Protein AF-A0A7V6LS00-F1 (afdb_monomer_lite)

Structure (mmCIF, N/CA/C/O backbone):
data_AF-A0A7V6LS00-F1
#
_entry.id   AF-A0A7V6LS00-F1
#
loop_
_atom_site.group_PDB
_atom_site.id
_atom_site.type_symbol
_atom_site.label_atom_id
_atom_site.label_alt_id
_atom_site.label_comp_id
_atom_site.label_asym_id
_atom_site.label_entity_id
_atom_site.label_seq_id
_atom_site.pdbx_PDB_ins_code
_atom_site.Cartn_x
_atom_site.Cartn_y
_atom_site.Cartn_z
_atom_site.occupancy
_atom_site.B_iso_or_equiv
_atom_site.auth_seq_id
_atom_site.auth_comp_id
_atom_site.auth_asym_id
_atom_site.auth_atom_id
_atom_site.pdbx_PDB_model_num
ATOM 1 N N . MET A 1 1 ? -6.067 -13.580 -20.392 1.00 40.22 1 MET A N 1
ATOM 2 C CA . MET A 1 1 ? -6.283 -12.244 -19.796 1.00 40.22 1 MET A CA 1
ATOM 3 C C . MET A 1 1 ? -4.941 -11.536 -19.749 1.00 40.22 1 MET A C 1
ATOM 5 O O . MET A 1 1 ? -3.980 -12.158 -19.311 1.00 40.22 1 MET A O 1
ATOM 9 N N . ALA A 1 2 ? -4.834 -10.312 -20.268 1.00 41.94 2 ALA A N 1
ATOM 10 C CA . ALA A 1 2 ? -3.592 -9.549 -20.174 1.00 41.94 2 ALA A CA 1
ATOM 11 C C . ALA A 1 2 ? -3.333 -9.219 -18.696 1.00 41.94 2 ALA A C 1
ATOM 13 O O . ALA A 1 2 ? -4.188 -8.628 -18.040 1.00 41.94 2 ALA A O 1
ATOM 14 N N . LYS A 1 3 ? -2.188 -9.650 -18.160 1.00 49.38 3 LYS A N 1
ATOM 15 C CA . LYS A 1 3 ? -1.720 -9.228 -16.837 1.00 49.38 3 LYS A CA 1
ATOM 16 C C . LYS A 1 3 ? -1.412 -7.737 -16.963 1.00 49.38 3 LYS A C 1
ATOM 18 O O . LYS A 1 3 ? -0.509 -7.380 -17.714 1.00 49.38 3 LYS A O 1
ATOM 23 N N . PHE A 1 4 ? -2.184 -6.871 -16.311 1.00 54.56 4 PHE A N 1
ATOM 24 C CA . PHE A 1 4 ? -1.807 -5.465 -16.214 1.00 54.56 4 PHE A CA 1
ATOM 25 C C . PHE A 1 4 ? -0.461 -5.404 -15.490 1.00 54.56 4 PHE A C 1
ATOM 27 O O . PHE A 1 4 ? -0.342 -5.800 -14.332 1.00 54.56 4 PHE A O 1
ATOM 34 N N . GLU A 1 5 ? 0.583 -4.993 -16.203 1.00 63.84 5 GLU A N 1
ATOM 35 C CA . GLU A 1 5 ? 1.879 -4.737 -15.596 1.00 63.84 5 GLU A CA 1
ATOM 36 C C . GLU A 1 5 ? 1.786 -3.375 -14.911 1.00 63.84 5 GLU A C 1
ATOM 38 O O . GLU A 1 5 ? 1.593 -2.361 -15.582 1.00 63.84 5 GLU A O 1
ATOM 43 N N . ASN A 1 6 ? 1.899 -3.355 -13.581 1.00 79.50 6 ASN A N 1
ATOM 44 C CA . ASN A 1 6 ? 1.954 -2.153 -12.745 1.00 79.50 6 ASN A CA 1
ATOM 45 C C . ASN A 1 6 ? 3.204 -1.319 -13.081 1.00 79.50 6 ASN A C 1
ATOM 47 O O . ASN A 1 6 ? 4.167 -1.275 -12.320 1.00 79.50 6 ASN A O 1
ATOM 51 N N . LYS A 1 7 ? 3.243 -0.707 -14.265 1.00 86.56 7 LYS A N 1
ATOM 52 C CA . LYS A 1 7 ? 4.401 -0.015 -14.829 1.00 86.56 7 LYS A CA 1
ATOM 53 C C . LYS A 1 7 ? 4.173 1.488 -14.797 1.00 86.56 7 LYS A C 1
ATOM 55 O O . LYS A 1 7 ? 3.136 1.973 -15.234 1.00 86.56 7 LYS A O 1
ATOM 60 N N . TYR A 1 8 ? 5.177 2.234 -14.352 1.00 85.75 8 TYR A N 1
ATOM 61 C CA . TYR A 1 8 ? 5.182 3.693 -14.416 1.00 85.75 8 TYR A CA 1
ATOM 62 C C . TYR A 1 8 ? 6.293 4.188 -15.335 1.00 85.75 8 TYR A C 1
ATOM 64 O O . TYR A 1 8 ? 7.313 3.523 -15.544 1.00 85.75 8 TYR A O 1
ATOM 72 N N . THR A 1 9 ? 6.097 5.362 -15.929 1.00 89.94 9 THR A N 1
ATOM 73 C CA . THR A 1 9 ? 7.110 6.039 -16.739 1.00 89.94 9 THR A CA 1
ATOM 74 C C . THR A 1 9 ? 6.906 7.546 -16.674 1.00 89.94 9 THR A C 1
ATOM 76 O O . THR A 1 9 ? 5.807 8.020 -16.937 1.00 89.94 9 THR A O 1
ATOM 79 N N . TYR A 1 10 ? 7.958 8.296 -16.345 1.00 89.19 10 TYR A N 1
ATOM 80 C CA . TYR A 1 10 ? 7.929 9.759 -16.296 1.00 89.19 10 TYR A CA 1
ATOM 81 C C . TYR A 1 10 ? 9.243 10.372 -16.795 1.00 89.19 10 TYR A C 1
ATOM 83 O O . TYR A 1 10 ? 10.306 9.744 -16.767 1.00 89.19 10 TYR A O 1
ATOM 91 N N . ASN A 1 11 ? 9.161 11.610 -17.281 1.00 95.19 11 ASN A N 1
ATOM 92 C CA . ASN A 1 11 ? 10.310 12.352 -17.792 1.00 95.19 11 ASN A CA 1
ATOM 93 C C . ASN A 1 11 ? 11.030 13.089 -16.656 1.00 95.19 11 ASN A C 1
ATOM 95 O O . ASN A 1 11 ? 10.399 13.634 -15.753 1.00 95.19 11 ASN A O 1
ATOM 99 N N . VAL A 1 12 ? 12.356 13.137 -16.730 1.00 91.94 12 VAL A N 1
ATOM 100 C CA . VAL A 1 12 ? 13.231 13.902 -15.834 1.00 91.94 12 VAL A CA 1
ATOM 101 C C . VAL A 1 12 ? 14.233 14.700 -16.667 1.00 91.94 12 VAL A C 1
ATOM 103 O O . VAL A 1 12 ? 14.471 14.388 -17.831 1.00 91.94 12 VAL A O 1
ATOM 106 N N . LYS A 1 13 ? 14.867 15.722 -16.081 1.00 90.56 13 LYS A N 1
ATOM 107 C CA . LYS A 1 13 ? 15.789 16.636 -16.792 1.00 90.56 13 LYS A CA 1
ATOM 108 C C . LYS A 1 13 ? 16.924 15.925 -17.562 1.00 90.56 13 LYS A C 1
ATOM 110 O O . LYS A 1 13 ? 17.448 16.492 -18.510 1.00 90.56 13 LYS A O 1
ATOM 115 N N . GLY A 1 14 ? 17.292 14.701 -17.171 1.00 91.69 14 GLY A N 1
ATOM 116 C CA . GLY A 1 14 ? 18.340 13.884 -17.799 1.00 91.69 14 GLY A CA 1
ATOM 117 C C . GLY A 1 14 ? 17.855 12.648 -18.567 1.00 91.69 14 GLY A C 1
ATOM 118 O O . GLY A 1 14 ? 18.674 11.783 -18.858 1.00 91.69 14 GLY A O 1
ATOM 119 N N . GLY A 1 15 ? 16.553 12.514 -18.855 1.00 91.69 15 GLY A N 1
ATOM 120 C CA . GLY A 1 15 ? 16.020 11.378 -19.615 1.00 91.69 15 GLY A CA 1
ATOM 121 C C . GLY A 1 15 ? 14.656 10.894 -19.127 1.00 91.69 15 GLY A C 1
ATOM 122 O O . GLY A 1 15 ? 13.812 11.676 -18.697 1.00 91.69 15 GLY A O 1
ATOM 123 N N . ARG A 1 16 ? 14.428 9.581 -19.201 1.00 92.50 16 ARG A N 1
ATOM 124 C CA . ARG A 1 16 ? 13.163 8.948 -18.815 1.00 92.50 16 ARG A CA 1
ATOM 125 C C . ARG A 1 16 ? 13.398 7.924 -17.716 1.00 92.50 16 ARG A C 1
ATOM 127 O O . ARG A 1 16 ? 14.276 7.076 -17.848 1.00 92.50 16 ARG A O 1
ATOM 134 N N . VAL A 1 17 ? 12.591 7.984 -16.663 1.00 88.06 17 VAL A N 1
ATOM 135 C CA . VAL A 1 17 ? 12.557 6.965 -15.612 1.00 88.06 17 VAL A CA 1
ATOM 136 C C . VAL A 1 17 ? 11.358 6.068 -15.869 1.00 88.06 17 VAL A C 1
ATOM 138 O O . VAL A 1 17 ? 10.244 6.554 -16.047 1.00 88.06 17 VAL A O 1
ATOM 141 N N . SER A 1 18 ? 11.586 4.760 -15.880 1.00 89.56 18 SER A N 1
ATOM 142 C CA . SER A 1 18 ? 10.547 3.741 -15.996 1.00 89.56 18 SER A CA 1
ATOM 143 C C . SER A 1 18 ? 10.790 2.663 -14.951 1.00 89.56 18 SER A C 1
ATOM 145 O O . SER A 1 18 ? 11.938 2.346 -14.647 1.00 89.56 18 SER A O 1
ATOM 147 N N . GLY A 1 19 ? 9.723 2.079 -14.423 1.00 87.75 19 GLY A N 1
ATOM 148 C CA . GLY A 1 19 ? 9.827 1.010 -13.440 1.00 87.75 19 GLY A CA 1
ATOM 149 C C . GLY A 1 19 ? 8.504 0.296 -13.249 1.00 87.75 19 GLY A C 1
ATOM 150 O O . GLY A 1 19 ? 7.526 0.586 -13.940 1.00 87.75 19 GLY A O 1
ATOM 151 N N . VAL A 1 20 ? 8.497 -0.637 -12.307 1.00 89.38 20 VAL A N 1
ATOM 152 C CA . VAL A 1 20 ? 7.291 -1.325 -11.857 1.00 89.38 20 VAL A CA 1
ATOM 153 C C . VAL A 1 20 ? 7.013 -0.985 -10.403 1.00 89.38 20 VAL A C 1
ATOM 155 O O . VAL A 1 20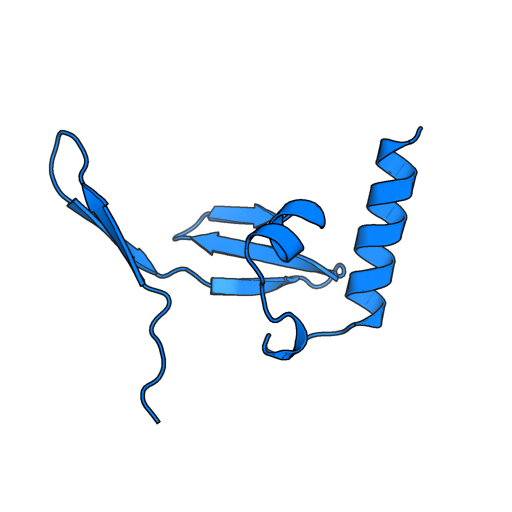 ? 7.938 -0.691 -9.638 1.00 89.38 20 VAL A O 1
ATOM 158 N N . PHE A 1 21 ? 5.742 -1.029 -10.033 1.00 89.44 21 PHE A N 1
ATOM 159 C CA . PHE A 1 21 ? 5.298 -0.929 -8.658 1.00 89.44 21 PHE A CA 1
ATOM 160 C C . PHE A 1 21 ? 4.480 -2.156 -8.260 1.00 89.44 21 PHE A C 1
ATOM 162 O O . PHE A 1 21 ? 3.973 -2.889 -9.106 1.00 89.44 21 PHE A O 1
ATOM 169 N N . ASN A 1 22 ? 4.353 -2.393 -6.962 1.00 90.69 22 ASN A N 1
ATOM 170 C CA . ASN A 1 22 ? 3.421 -3.378 -6.438 1.00 90.69 22 ASN A CA 1
ATOM 171 C C . ASN A 1 22 ? 2.726 -2.820 -5.203 1.00 90.69 22 ASN A C 1
ATOM 173 O O . ASN A 1 22 ? 3.359 -2.123 -4.415 1.00 90.69 22 ASN A O 1
ATOM 177 N N . ILE A 1 23 ? 1.449 -3.138 -5.033 1.00 91.94 23 ILE A N 1
ATOM 178 C CA . ILE A 1 23 ? 0.704 -2.819 -3.817 1.00 91.94 23 ILE A CA 1
ATOM 179 C C . ILE A 1 23 ? 0.433 -4.141 -3.115 1.00 91.94 23 ILE A C 1
ATOM 181 O O . ILE A 1 23 ? 0.064 -5.116 -3.763 1.00 91.94 23 ILE A O 1
ATOM 185 N N . TYR A 1 24 ? 0.690 -4.195 -1.814 1.00 93.19 24 TYR A N 1
ATOM 186 C CA . TYR A 1 24 ? 0.512 -5.409 -1.024 1.00 93.19 24 TYR A CA 1
ATOM 187 C C . TYR A 1 24 ? 0.248 -5.065 0.441 1.00 93.19 24 TYR A C 1
ATOM 189 O O . TYR A 1 24 ? 0.610 -3.982 0.903 1.00 93.19 24 TYR A O 1
ATOM 197 N N . GLN A 1 25 ? -0.358 -5.997 1.168 1.00 95.50 25 GLN A N 1
ATOM 198 C CA . GLN A 1 25 ? -0.499 -5.929 2.618 1.00 95.50 25 GLN A CA 1
ATOM 199 C C . GLN A 1 25 ? 0.737 -6.535 3.288 1.00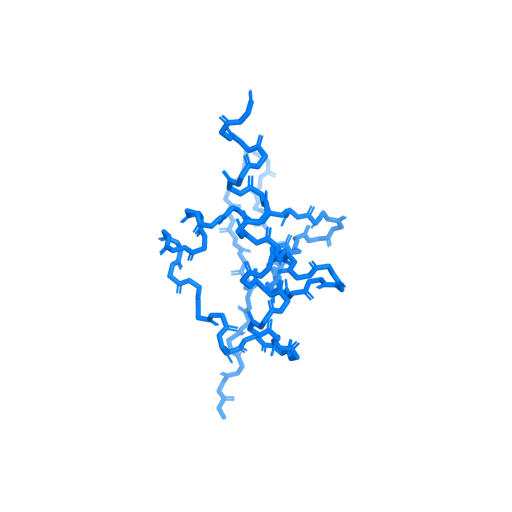 95.50 25 GLN A C 1
ATOM 201 O O . GLN A 1 25 ? 1.187 -7.621 2.921 1.00 95.50 25 GLN A O 1
ATOM 206 N N . ASP A 1 26 ? 1.330 -5.823 4.245 1.00 94.25 26 ASP A N 1
ATOM 207 C CA . ASP A 1 26 ? 2.392 -6.386 5.075 1.00 94.25 26 ASP A CA 1
ATOM 208 C C . ASP A 1 26 ? 1.830 -7.237 6.226 1.00 94.25 26 ASP A C 1
ATOM 210 O O . ASP A 1 26 ? 0.644 -7.203 6.531 1.00 94.25 26 ASP A O 1
ATOM 214 N N . ARG A 1 27 ? 2.705 -7.971 6.923 1.00 92.19 27 ARG A N 1
ATOM 215 C CA . ARG A 1 27 ? 2.329 -8.843 8.057 1.00 92.19 27 ARG A CA 1
ATOM 216 C C . ARG A 1 27 ? 1.769 -8.108 9.284 1.00 92.19 27 ARG A C 1
ATOM 218 O O . ARG A 1 27 ? 1.546 -8.736 10.312 1.00 92.19 27 ARG A O 1
ATOM 225 N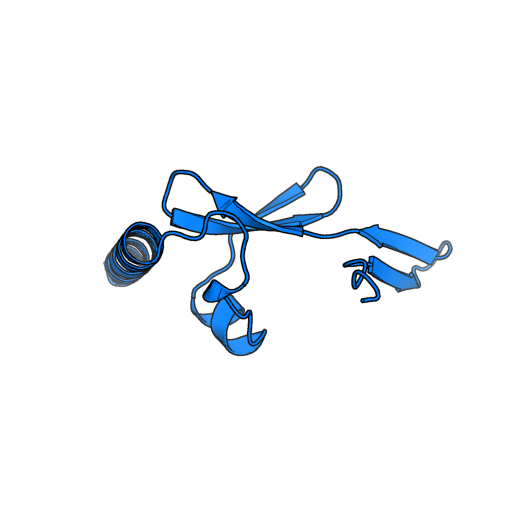 N . LYS A 1 28 ? 1.698 -6.778 9.251 1.00 92.62 28 LYS A N 1
ATOM 226 C CA . LYS A 1 28 ? 1.121 -5.957 10.318 1.00 92.62 28 LYS A CA 1
ATOM 227 C C . LYS A 1 28 ? -0.245 -5.396 9.914 1.00 92.62 28 LYS A C 1
ATOM 229 O O . LYS A 1 28 ? -0.814 -4.648 10.701 1.00 92.62 28 LYS A O 1
ATOM 234 N N . GLY A 1 29 ? -0.739 -5.709 8.715 1.00 93.88 29 GLY A N 1
ATOM 235 C CA . GLY A 1 29 ? -1.996 -5.192 8.178 1.00 93.88 29 GLY A CA 1
ATOM 236 C C . GLY A 1 29 ? -1.874 -3.891 7.379 1.00 93.88 29 GLY A C 1
ATOM 237 O O . GLY A 1 29 ? -2.872 -3.401 6.854 1.00 93.88 29 GLY A O 1
ATOM 238 N N . ALA A 1 30 ? -0.676 -3.314 7.242 1.00 95.75 30 ALA A N 1
ATOM 239 C CA . ALA A 1 30 ? -0.503 -2.057 6.517 1.00 95.75 30 ALA A CA 1
ATOM 240 C C . ALA A 1 30 ? -0.429 -2.290 5.004 1.00 95.75 30 ALA A C 1
ATOM 242 O O . ALA A 1 30 ? 0.329 -3.147 4.541 1.00 95.75 30 ALA A O 1
ATOM 243 N N . LEU A 1 31 ? -1.125 -1.468 4.211 1.00 95.75 31 LEU A N 1
ATOM 244 C CA . LEU A 1 31 ? -0.931 -1.469 2.763 1.00 95.75 31 LEU A CA 1
ATOM 245 C C . LEU A 1 31 ? 0.328 -0.693 2.395 1.00 95.75 31 LEU A C 1
ATOM 247 O O . LEU A 1 31 ? 0.542 0.448 2.816 1.00 95.75 31 LEU A O 1
ATOM 251 N N . ARG A 1 32 ? 1.171 -1.321 1.577 1.00 94.81 32 ARG A N 1
ATOM 252 C CA . ARG A 1 32 ? 2.445 -0.775 1.126 1.00 94.81 32 ARG A CA 1
ATOM 253 C C . ARG A 1 32 ? 2.523 -0.727 -0.387 1.00 94.81 32 ARG A C 1
ATOM 255 O O . ARG A 1 32 ? 2.180 -1.684 -1.072 1.00 94.81 32 ARG A O 1
ATOM 262 N N . LEU A 1 33 ? 3.072 0.374 -0.882 1.00 93.19 33 LEU A N 1
ATOM 263 C CA . LEU A 1 33 ? 3.520 0.543 -2.253 1.00 93.19 33 LEU A CA 1
ATOM 264 C C . LEU A 1 33 ? 5.023 0.242 -2.328 1.00 93.19 33 LEU A C 1
ATOM 266 O O . LEU A 1 33 ? 5.848 0.956 -1.754 1.00 93.19 33 LEU A O 1
ATOM 270 N N . LEU A 1 34 ? 5.381 -0.810 -3.054 1.00 91.00 34 LEU A N 1
ATOM 271 C CA . LEU A 1 34 ? 6.748 -1.126 -3.445 1.00 91.00 34 LEU A CA 1
ATOM 272 C C . LEU A 1 34 ? 7.068 -0.433 -4.767 1.00 91.00 34 LEU A C 1
ATOM 274 O O . LEU A 1 34 ? 6.402 -0.694 -5.764 1.00 91.00 34 LEU A O 1
ATOM 278 N N . MET A 1 35 ? 8.111 0.396 -4.795 1.00 88.50 35 MET A N 1
ATOM 279 C CA . MET A 1 35 ? 8.692 0.928 -6.033 1.00 88.50 35 MET A CA 1
ATOM 280 C C . MET A 1 35 ? 10.215 0.789 -5.997 1.00 88.50 35 MET A C 1
ATOM 282 O O . MET A 1 35 ? 10.898 1.452 -5.208 1.00 88.50 35 MET A O 1
ATOM 286 N N . GLY A 1 36 ? 10.765 -0.077 -6.852 1.00 84.38 36 GLY A N 1
ATOM 287 C CA . GLY A 1 36 ? 12.184 -0.440 -6.794 1.00 84.38 36 GLY A CA 1
ATOM 288 C C . GLY A 1 36 ? 12.536 -1.068 -5.440 1.00 84.38 36 GLY A C 1
ATOM 289 O O . GLY A 1 36 ? 11.955 -2.080 -5.073 1.00 84.38 36 GLY A O 1
ATOM 290 N N . ASN A 1 37 ? 13.445 -0.441 -4.686 1.00 85.56 37 ASN A N 1
ATOM 291 C CA . ASN A 1 37 ? 13.866 -0.900 -3.350 1.00 85.56 37 ASN A CA 1
ATOM 292 C C . ASN A 1 37 ? 13.186 -0.136 -2.198 1.00 85.56 37 ASN A C 1
ATOM 294 O O . ASN A 1 37 ? 13.606 -0.249 -1.047 1.00 85.56 37 ASN A O 1
ATOM 298 N N . ARG A 1 38 ? 12.200 0.720 -2.495 1.00 88.44 38 ARG A N 1
ATOM 299 C CA . ARG A 1 38 ? 11.508 1.527 -1.482 1.00 88.44 38 ARG A CA 1
ATOM 300 C C . ARG A 1 38 ? 10.126 0.960 -1.205 1.00 88.44 38 ARG A C 1
ATOM 302 O O . ARG A 1 38 ? 9.381 0.663 -2.134 1.00 88.44 38 ARG A O 1
ATOM 309 N N . HIS A 1 39 ? 9.789 0.896 0.077 1.00 92.31 39 HIS A N 1
ATOM 310 C CA . HIS A 1 39 ? 8.475 0.506 0.569 1.00 92.31 39 HIS A CA 1
ATOM 311 C C . HIS A 1 39 ? 7.837 1.720 1.234 1.00 92.31 39 HIS A C 1
ATOM 313 O O . HIS A 1 39 ? 8.367 2.236 2.219 1.00 92.31 39 HIS A O 1
ATOM 319 N N . ILE A 1 40 ? 6.721 2.182 0.686 1.00 93.88 40 ILE A N 1
ATOM 320 C CA . ILE A 1 40 ? 5.980 3.332 1.199 1.00 93.88 40 ILE A CA 1
ATOM 321 C C . ILE A 1 40 ? 4.693 2.801 1.806 1.00 93.88 40 ILE A C 1
ATOM 323 O O . ILE A 1 40 ? 3.938 2.102 1.142 1.00 93.88 40 ILE A O 1
ATOM 327 N N . GLU A 1 41 ? 4.461 3.102 3.075 1.00 95.62 41 GLU A N 1
ATOM 328 C CA . GLU A 1 41 ? 3.197 2.793 3.733 1.00 95.62 41 GLU A CA 1
ATOM 329 C C . GLU A 1 41 ? 2.124 3.788 3.286 1.00 95.62 41 GLU A C 1
ATOM 331 O O . GLU A 1 41 ? 2.356 4.997 3.316 1.00 95.62 41 GLU A O 1
ATOM 336 N N . LEU A 1 42 ? 0.971 3.278 2.859 1.00 94.69 42 LEU A N 1
ATOM 337 C CA . LEU A 1 42 ? -0.150 4.096 2.412 1.00 94.69 42 LEU A CA 1
ATOM 338 C C . LEU A 1 42 ? -1.051 4.442 3.597 1.00 94.69 42 LEU A C 1
ATOM 340 O O . LEU A 1 42 ? -1.361 3.589 4.432 1.00 94.69 42 LEU A O 1
ATOM 344 N N . THR A 1 43 ? -1.493 5.695 3.671 1.00 94.38 43 THR A N 1
ATOM 345 C CA . THR A 1 43 ? -2.525 6.107 4.630 1.00 94.38 43 THR A CA 1
ATOM 346 C C . THR A 1 43 ? -3.909 5.665 4.161 1.00 94.38 43 THR A C 1
ATOM 348 O O . THR A 1 43 ? -4.128 5.435 2.972 1.00 94.38 43 THR A O 1
ATOM 351 N N . PHE A 1 44 ? -4.872 5.595 5.084 1.00 92.44 44 PHE A N 1
ATOM 352 C CA . PHE A 1 44 ? -6.253 5.249 4.738 1.00 92.44 44 PHE A CA 1
ATOM 353 C C . PHE A 1 44 ? -6.856 6.224 3.713 1.00 92.44 44 PHE A C 1
ATOM 355 O O . PHE A 1 44 ? -7.533 5.796 2.784 1.00 92.44 44 PHE A O 1
ATOM 362 N N . SER A 1 45 ? -6.545 7.525 3.821 1.00 92.25 45 SER A N 1
ATOM 363 C CA . SER A 1 45 ? -6.943 8.516 2.808 1.00 92.25 45 SER A CA 1
ATOM 364 C C . SER A 1 45 ? -6.362 8.168 1.445 1.00 92.25 45 SER A C 1
ATOM 366 O O . SER A 1 45 ? -7.114 8.033 0.494 1.00 92.25 45 SER A O 1
ATOM 368 N N . GLN A 1 46 ? -5.049 7.919 1.356 1.00 92.75 46 GLN A N 1
ATOM 369 C CA . GLN A 1 46 ? -4.397 7.590 0.085 1.00 92.75 46 GLN A CA 1
ATOM 370 C C . GLN A 1 46 ? -4.980 6.332 -0.562 1.00 92.75 46 GLN A C 1
ATOM 372 O O . GLN A 1 46 ? -5.093 6.277 -1.781 1.00 92.75 46 GLN A O 1
ATOM 377 N N . ILE A 1 47 ? -5.358 5.332 0.238 1.00 92.75 47 ILE A N 1
ATOM 378 C CA . ILE A 1 47 ? -6.001 4.110 -0.259 1.00 92.75 47 ILE A CA 1
ATOM 379 C C . ILE A 1 47 ? -7.332 4.429 -0.940 1.00 92.75 47 ILE A C 1
ATOM 381 O O . ILE A 1 47 ? -7.577 3.961 -2.053 1.00 92.75 47 ILE A O 1
ATOM 385 N N . ASN A 1 48 ? -8.154 5.262 -0.299 1.00 90.69 48 ASN A N 1
ATOM 386 C CA . ASN A 1 48 ? -9.447 5.678 -0.838 1.00 90.69 48 ASN A CA 1
ATOM 387 C C . ASN A 1 48 ? -9.293 6.620 -2.039 1.00 90.69 48 ASN A C 1
ATOM 389 O O . ASN A 1 48 ? -9.952 6.422 -3.057 1.00 90.69 48 ASN A O 1
ATOM 393 N N . ASP A 1 49 ? -8.392 7.601 -1.948 1.00 92.88 49 ASP A N 1
ATOM 394 C CA . ASP A 1 49 ? -8.141 8.605 -2.989 1.00 92.88 49 ASP A CA 1
ATOM 395 C C . ASP A 1 49 ? -7.613 7.963 -4.280 1.00 92.88 49 ASP A C 1
ATOM 397 O O . ASP A 1 49 ? -7.959 8.383 -5.384 1.00 92.88 49 ASP A O 1
ATOM 401 N N . LEU A 1 50 ? -6.792 6.914 -4.150 1.00 88.25 50 LEU A N 1
ATOM 402 C CA . LEU A 1 50 ? -6.273 6.132 -5.274 1.00 88.25 50 LEU A CA 1
ATOM 403 C C . LEU A 1 50 ? -7.229 5.020 -5.728 1.00 88.25 50 LEU A C 1
ATOM 405 O O . LEU A 1 50 ? -6.897 4.293 -6.664 1.00 88.25 50 LEU A O 1
ATOM 409 N N . MET A 1 51 ? -8.390 4.880 -5.076 1.00 88.88 51 MET A N 1
ATOM 410 C CA . MET A 1 51 ? -9.390 3.841 -5.336 1.00 88.88 51 MET A CA 1
ATOM 411 C C . MET A 1 51 ? -8.767 2.437 -5.414 1.00 88.88 51 MET A C 1
ATOM 413 O O . MET A 1 51 ? -9.069 1.652 -6.315 1.00 88.88 51 MET A O 1
ATOM 417 N N . ILE A 1 52 ? -7.852 2.128 -4.488 1.00 86.75 52 ILE A N 1
ATOM 418 C CA . ILE A 1 52 ? -7.175 0.829 -4.462 1.00 86.75 52 ILE A CA 1
ATOM 419 C C . ILE A 1 52 ? -8.205 -0.243 -4.104 1.00 86.75 52 ILE A C 1
ATOM 421 O O . ILE A 1 52 ? -8.782 -0.226 -3.018 1.00 86.75 52 ILE A O 1
ATOM 425 N N . SER A 1 53 ? -8.406 -1.202 -5.007 1.00 87.81 53 SER A N 1
ATOM 426 C CA . SER A 1 53 ? -9.260 -2.364 -4.762 1.00 87.81 53 SER A CA 1
ATOM 427 C C . SER A 1 53 ? -8.549 -3.340 -3.824 1.00 87.81 53 SER A C 1
ATOM 429 O O . SER A 1 53 ? -7.838 -4.248 -4.251 1.00 87.81 53 SER A O 1
ATOM 431 N N . VAL A 1 54 ? -8.681 -3.105 -2.517 1.00 87.06 54 VAL A N 1
ATOM 432 C CA . VAL A 1 54 ? -7.937 -3.846 -1.483 1.00 87.06 54 VAL A CA 1
ATOM 433 C C . VAL A 1 54 ? -8.234 -5.348 -1.498 1.00 87.06 54 VAL A C 1
ATOM 435 O O . VAL A 1 54 ? -7.340 -6.146 -1.253 1.00 87.06 54 VAL A O 1
ATOM 438 N N . HIS A 1 55 ? -9.453 -5.737 -1.880 1.00 89.25 55 HIS A N 1
ATOM 439 C CA . HIS A 1 55 ? -9.867 -7.138 -1.990 1.00 89.25 55 HIS A CA 1
ATOM 440 C C . HIS A 1 55 ? -9.222 -7.887 -3.164 1.00 89.25 55 HIS A C 1
ATOM 442 O O . HIS A 1 55 ? -9.224 -9.115 -3.165 1.00 89.25 55 HIS A O 1
ATOM 448 N N . ASP A 1 56 ? -8.655 -7.168 -4.136 1.00 87.44 56 ASP A N 1
ATOM 449 C CA . ASP A 1 56 ? -7.922 -7.770 -5.254 1.00 87.44 56 ASP A CA 1
ATOM 450 C C . ASP A 1 56 ? -6.437 -7.993 -4.919 1.00 87.44 56 ASP A C 1
ATOM 452 O O . ASP A 1 56 ? -5.687 -8.549 -5.729 1.00 87.44 56 ASP A O 1
ATOM 456 N N . LEU A 1 57 ? -5.984 -7.549 -3.739 1.00 88.19 57 LEU A N 1
ATOM 457 C CA . LEU A 1 57 ? -4.620 -7.781 -3.288 1.00 88.19 57 LEU A CA 1
ATOM 458 C C . LEU A 1 57 ? -4.438 -9.252 -2.904 1.00 88.19 57 LEU A C 1
ATOM 460 O O . LEU A 1 57 ? -5.275 -9.869 -2.247 1.00 88.19 57 LEU A O 1
ATOM 464 N N . ILE A 1 58 ? -3.306 -9.813 -3.323 1.00 86.25 58 ILE A N 1
ATOM 465 C CA . ILE A 1 58 ? -2.933 -11.190 -2.995 1.00 86.25 58 ILE A CA 1
ATOM 466 C C . ILE A 1 58 ? -2.767 -11.305 -1.480 1.00 86.25 58 ILE A C 1
AT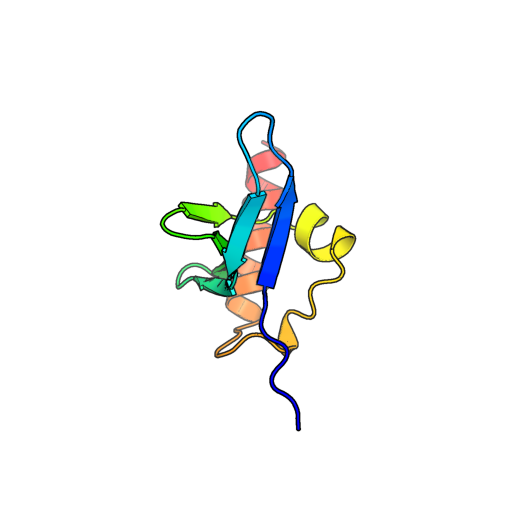OM 468 O O . ILE A 1 58 ? -2.107 -10.462 -0.873 1.00 86.25 58 ILE A O 1
ATOM 472 N N . ASP A 1 59 ? -3.344 -12.364 -0.910 1.00 88.25 59 ASP A N 1
ATOM 473 C CA . ASP A 1 59 ? -3.300 -12.675 0.521 1.00 88.25 59 ASP A CA 1
ATOM 474 C C . ASP A 1 59 ? -3.825 -11.531 1.410 1.00 88.25 59 ASP A C 1
ATOM 476 O O . ASP A 1 59 ? -3.344 -11.329 2.523 1.00 88.25 59 ASP A O 1
ATOM 480 N N . PHE A 1 60 ? -4.803 -10.765 0.912 1.00 93.56 60 PHE A N 1
ATOM 481 C CA . PHE A 1 60 ? -5.443 -9.704 1.684 1.00 93.56 60 PHE A CA 1
ATOM 482 C C . PHE A 1 60 ? -6.237 -10.262 2.871 1.00 93.56 60 PHE A C 1
ATOM 484 O O . PHE A 1 60 ? -7.126 -11.100 2.700 1.00 93.56 60 PHE A O 1
ATOM 491 N N . ASP A 1 61 ? -5.965 -9.723 4.057 1.00 96.38 61 ASP A N 1
ATOM 492 C CA . ASP A 1 61 ? -6.696 -9.979 5.293 1.00 96.38 61 ASP A CA 1
ATOM 493 C C . ASP A 1 61 ? -7.375 -8.686 5.762 1.00 96.38 61 ASP A C 1
ATOM 495 O O . ASP A 1 61 ? -6.727 -7.710 6.160 1.00 96.38 61 ASP A O 1
ATOM 499 N N . TYR A 1 62 ? -8.706 -8.682 5.702 1.00 94.81 62 TYR A N 1
ATOM 500 C CA . TYR A 1 62 ? -9.513 -7.515 6.040 1.00 94.81 62 TYR A CA 1
ATOM 501 C C . TYR A 1 62 ? -9.456 -7.158 7.531 1.00 94.81 62 TYR A C 1
ATOM 503 O O . TYR A 1 62 ? -9.475 -5.974 7.877 1.00 94.81 62 TYR A O 1
ATOM 511 N N . ASP A 1 63 ? -9.371 -8.153 8.412 1.00 95.56 63 ASP A N 1
ATOM 512 C CA . ASP A 1 63 ? -9.387 -7.923 9.854 1.00 95.56 63 ASP A CA 1
ATOM 513 C C . ASP A 1 63 ? -8.066 -7.293 10.300 1.00 95.56 63 ASP A C 1
ATOM 515 O O . ASP A 1 63 ? -8.065 -6.300 11.034 1.00 95.56 63 ASP A O 1
ATOM 519 N N . GLU A 1 64 ? -6.932 -7.798 9.802 1.00 96.25 64 GLU A N 1
ATOM 520 C CA . GLU A 1 64 ? -5.622 -7.178 10.031 1.00 96.25 64 GLU A CA 1
ATOM 521 C C . GLU A 1 64 ? -5.562 -5.748 9.481 1.00 96.25 64 GLU A C 1
ATOM 523 O O . GLU A 1 64 ? -5.081 -4.841 10.168 1.00 96.25 64 GLU A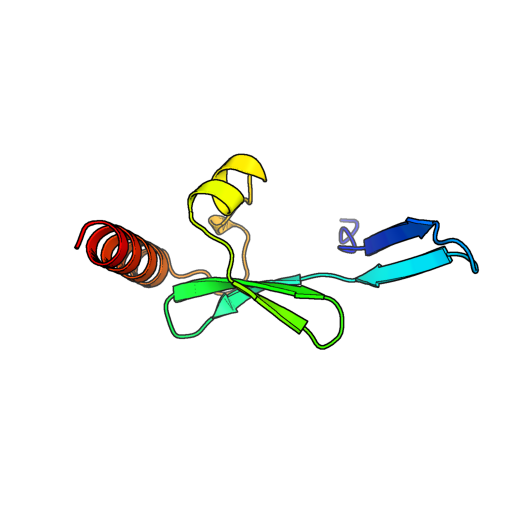 O 1
ATOM 528 N N . PHE A 1 65 ? -6.099 -5.529 8.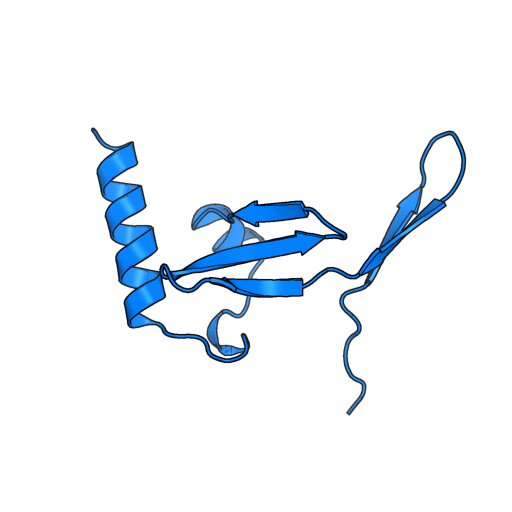277 1.00 95.81 65 PHE A N 1
ATOM 529 C CA . PHE A 1 65 ? -6.188 -4.207 7.660 1.00 95.81 65 PHE A CA 1
ATOM 530 C C . PHE A 1 65 ? -6.970 -3.224 8.541 1.00 95.81 65 PHE A C 1
ATOM 532 O O . PHE A 1 65 ? -6.460 -2.161 8.913 1.00 95.81 65 PHE A O 1
ATOM 539 N N . MET A 1 66 ? -8.196 -3.583 8.928 1.00 95.25 66 MET A N 1
ATOM 540 C CA . MET A 1 66 ? -9.044 -2.711 9.742 1.00 95.25 66 MET A CA 1
ATOM 541 C C . MET A 1 66 ? -8.431 -2.452 11.114 1.00 95.25 66 MET A C 1
ATOM 543 O O . MET A 1 66 ? -8.443 -1.313 11.586 1.00 95.25 66 MET A O 1
ATOM 547 N N . ASN A 1 67 ? -7.850 -3.474 11.745 1.00 95.94 67 ASN A N 1
ATOM 548 C CA . ASN A 1 67 ? -7.168 -3.322 13.026 1.00 95.94 67 ASN A CA 1
ATOM 549 C C . ASN A 1 67 ? -6.010 -2.323 12.930 1.00 95.94 67 ASN A C 1
ATOM 551 O O . ASN A 1 67 ? -5.918 -1.419 13.765 1.00 95.94 67 ASN A O 1
ATOM 555 N N . TYR A 1 68 ? -5.175 -2.434 11.893 1.00 96.31 68 TYR A N 1
ATOM 556 C CA . TYR A 1 68 ? -4.050 -1.530 11.679 1.00 96.31 68 TYR A CA 1
ATOM 557 C C . TYR A 1 68 ? -4.506 -0.071 11.514 1.00 96.31 68 TYR A C 1
ATOM 559 O O . TYR A 1 68 ? -4.051 0.819 12.241 1.00 96.31 68 TYR A O 1
ATOM 567 N N . TYR A 1 69 ? -5.440 0.191 10.593 1.00 94.75 69 TYR A N 1
ATOM 568 C CA . TYR A 1 69 ? -5.864 1.563 10.292 1.00 94.75 69 TYR A CA 1
ATOM 569 C C . TYR A 1 69 ? -6.728 2.187 11.398 1.00 94.75 69 TYR A C 1
ATOM 571 O O . TYR A 1 69 ? -6.616 3.391 11.635 1.00 94.75 69 TYR A O 1
ATOM 579 N N . ASN A 1 70 ? -7.503 1.392 12.144 1.00 94.62 70 ASN A N 1
ATOM 580 C CA . ASN A 1 70 ? -8.225 1.876 13.325 1.00 94.62 70 ASN A CA 1
ATOM 581 C C . ASN A 1 70 ? -7.268 2.274 14.459 1.00 94.62 70 ASN A C 1
ATOM 583 O O . ASN A 1 70 ? -7.446 3.328 15.071 1.00 94.62 70 ASN A O 1
ATOM 587 N N . GLN A 1 71 ? -6.234 1.466 14.728 1.00 93.44 71 GLN A N 1
ATOM 588 C CA . GLN A 1 71 ? -5.218 1.797 15.736 1.00 93.44 71 GLN A CA 1
ATOM 589 C C . GLN A 1 71 ? -4.433 3.051 15.349 1.00 93.44 71 GLN A C 1
ATOM 591 O O . GLN A 1 71 ? -4.205 3.923 16.189 1.00 93.44 71 GLN A O 1
ATOM 596 N N . LYS A 1 72 ? -4.064 3.176 14.071 1.00 90.50 72 LYS A N 1
ATOM 597 C CA . LYS A 1 72 ? -3.360 4.354 13.560 1.00 90.50 72 LYS A CA 1
ATOM 598 C C . LYS A 1 72 ? -4.208 5.623 13.684 1.00 90.50 72 LYS A C 1
ATOM 600 O O . LYS A 1 72 ? -3.720 6.631 14.183 1.00 90.50 72 LYS A O 1
ATOM 605 N N . ALA A 1 73 ? -5.495 5.547 13.340 1.00 87.88 73 ALA A N 1
ATOM 606 C CA . ALA A 1 73 ? -6.429 6.660 13.505 1.00 87.88 73 ALA A CA 1
ATOM 607 C C . ALA A 1 73 ? -6.642 7.060 14.977 1.00 87.88 73 ALA A C 1
ATOM 609 O O . ALA A 1 73 ? -6.924 8.224 15.259 1.00 87.88 73 ALA A O 1
ATOM 610 N N . LEU A 1 74 ? -6.528 6.116 15.919 1.00 85.56 74 LEU A N 1
ATOM 611 C CA . LEU A 1 74 ? -6.557 6.419 17.351 1.00 85.56 74 LEU A CA 1
ATOM 612 C C . LEU A 1 74 ? -5.274 7.133 17.796 1.00 85.56 74 LEU A C 1
ATOM 614 O O . LEU A 1 74 ? -5.358 8.120 18.517 1.00 85.56 74 LEU A O 1
ATOM 618 N N . ALA A 1 75 ? -4.108 6.664 17.343 1.00 84.19 75 ALA A N 1
ATOM 619 C CA . ALA A 1 75 ? -2.815 7.257 17.680 1.00 84.19 75 ALA A CA 1
ATOM 620 C C . ALA A 1 75 ? -2.648 8.692 17.148 1.00 84.19 75 ALA A C 1
ATOM 622 O O . ALA A 1 75 ? -2.012 9.504 17.802 1.00 84.19 75 ALA A O 1
ATOM 623 N N . GLU A 1 76 ? -3.237 9.020 15.994 1.00 77.44 76 GLU A N 1
ATOM 624 C CA . GLU A 1 76 ? -3.197 10.373 15.410 1.00 77.44 76 GLU A CA 1
ATOM 625 C C . GLU A 1 76 ? -4.137 11.379 16.110 1.00 77.44 76 GLU A C 1
ATOM 627 O O . GLU A 1 76 ? -4.052 12.580 15.857 1.00 77.44 76 GLU A O 1
ATOM 632 N N . LYS A 1 77 ? -5.046 10.907 16.976 1.00 67.56 77 LYS A N 1
ATOM 633 C CA . LYS A 1 77 ? -5.988 11.743 17.746 1.00 67.56 77 LYS A CA 1
ATOM 634 C C . LYS A 1 77 ? -5.513 12.072 19.166 1.00 67.56 77 LYS A C 1
ATOM 636 O O . LYS A 1 77 ? -6.213 12.808 19.863 1.00 67.56 77 LYS A O 1
ATOM 641 N N . VAL A 1 78 ? -4.390 11.498 19.596 1.00 50.88 78 VAL A N 1
ATOM 642 C CA . VAL A 1 78 ? -3.752 11.719 20.906 1.00 50.88 78 VAL A CA 1
ATOM 643 C C . VAL A 1 78 ? -2.603 12.700 20.738 1.00 50.88 78 VAL A C 1
ATOM 645 O O . VAL A 1 78 ? -2.505 13.614 21.586 1.00 50.88 78 VAL A O 1
#

Foldseek 3Di:
DDDPFQKDWDADPVGIDIFGWDWAADPQQFIWIDTPPDTDTDAPVRCVVVVPPQVPHPPRDPVSNCVNNVVVVVVVVD

pLDDT: mean 87.56, std 11.94, range [40.22, 96.38]

Secondary structure (DSSP, 8-state):
------EEEEEETTEEEEEEEEEEE-TTS-EEEEETTEEEEPPHHHHHHTT--GGGSTT--HHHHHHHHHHHHHHTT-

Sequence (78 aa):
MAKFENKYTYNVKGGRVSGVFNIYQDRKGALRLLMGNRHIELTFSQINDLMISVHDLIDFDYDEFMNYYNQKALAEKV

Radius of gyration: 14.92 Å; chains: 1; bounding box: 28×29×41 Å